Protein AF-A0A7D6GAT5-F1 (afdb_monomer_lite)

Structure (mmCIF, N/CA/C/O backbone):
data_AF-A0A7D6GAT5-F1
#
_entry.id   AF-A0A7D6GAT5-F1
#
loop_
_atom_site.group_PDB
_atom_site.id
_atom_site.type_symb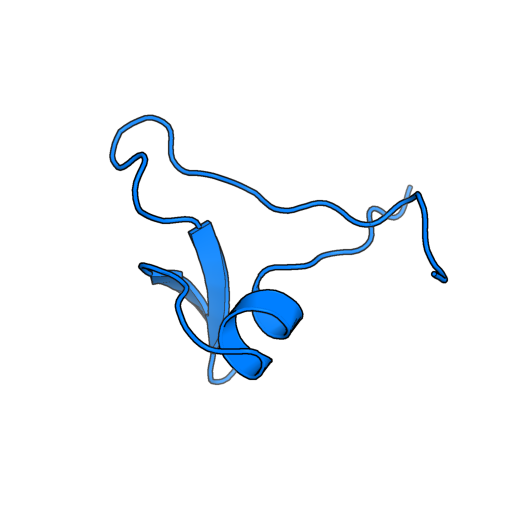ol
_atom_site.label_atom_id
_atom_site.label_alt_id
_atom_site.label_comp_id
_atom_site.label_asym_id
_atom_site.label_entity_id
_atom_site.label_seq_id
_atom_site.pdbx_PDB_ins_code
_atom_site.Cartn_x
_atom_site.Cartn_y
_atom_site.Cartn_z
_atom_site.occupancy
_atom_site.B_iso_or_equiv
_atom_site.auth_seq_id
_atom_site.auth_comp_id
_atom_site.auth_asym_id
_atom_site.auth_atom_id
_atom_site.pdbx_PDB_model_num
ATOM 1 N N . MET A 1 1 ? -12.539 12.845 -4.861 1.00 41.56 1 MET A N 1
ATOM 2 C CA . MET A 1 1 ? -11.190 12.708 -4.272 1.00 41.56 1 MET A CA 1
ATOM 3 C C . MET A 1 1 ? -11.374 12.706 -2.770 1.00 41.56 1 MET A C 1
ATOM 5 O O . MET A 1 1 ? -11.626 13.756 -2.204 1.00 41.56 1 MET A O 1
ATOM 9 N N . SER A 1 2 ? -11.422 11.534 -2.153 1.00 47.34 2 SER A N 1
ATOM 10 C CA . SER A 1 2 ? -11.957 11.379 -0.797 1.00 47.34 2 SER A CA 1
ATOM 11 C C . SER A 1 2 ? -11.228 10.240 -0.100 1.00 47.34 2 SER A C 1
ATOM 13 O O . SER A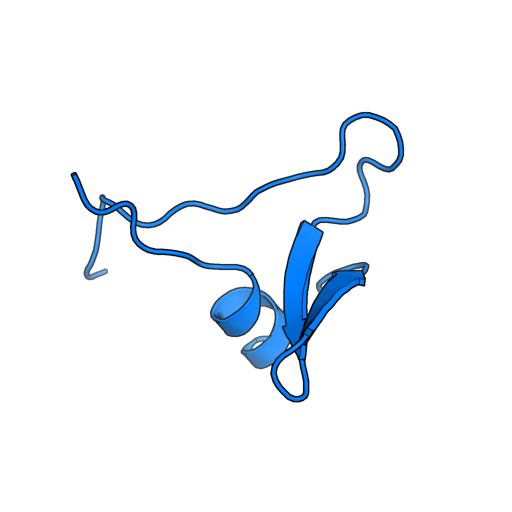 1 2 ? -11.777 9.154 0.016 1.00 47.34 2 SER A O 1
ATOM 15 N N . ASP A 1 3 ? -9.949 10.472 0.201 1.00 57.56 3 ASP A N 1
ATOM 16 C CA . ASP A 1 3 ? -9.307 10.248 1.506 1.00 57.56 3 ASP A CA 1
ATOM 17 C C . ASP A 1 3 ? -7.802 10.548 1.339 1.00 57.56 3 ASP A C 1
ATOM 19 O O . ASP A 1 3 ? -7.066 9.777 0.728 1.00 57.56 3 ASP A O 1
ATOM 23 N N . ALA A 1 4 ? -7.331 11.703 1.819 1.00 62.09 4 ALA A N 1
ATOM 24 C CA . ALA A 1 4 ? -5.916 12.084 1.718 1.00 62.09 4 ALA A CA 1
ATOM 25 C C . ALA A 1 4 ? -5.001 11.264 2.658 1.00 62.09 4 ALA A C 1
ATOM 27 O O . ALA A 1 4 ? -3.791 11.472 2.665 1.00 62.09 4 ALA A O 1
ATOM 28 N N . SER A 1 5 ? -5.573 10.348 3.451 1.00 79.56 5 SER A N 1
ATOM 29 C CA . SER A 1 5 ? -4.861 9.481 4.402 1.00 79.56 5 SER A CA 1
ATOM 30 C C . SER A 1 5 ? -4.538 8.080 3.865 1.00 79.56 5 SER A C 1
ATOM 32 O O . SER A 1 5 ? -3.948 7.260 4.574 1.00 79.56 5 SER A O 1
ATOM 34 N N . ALA A 1 6 ? -4.932 7.784 2.625 1.00 90.00 6 ALA A N 1
ATOM 35 C CA . ALA A 1 6 ? -4.709 6.480 2.025 1.00 90.00 6 ALA A CA 1
ATOM 36 C C . ALA A 1 6 ? -3.267 6.318 1.515 1.00 90.00 6 ALA A C 1
ATOM 38 O O . ALA A 1 6 ? -2.682 7.240 0.945 1.00 90.00 6 ALA A O 1
ATOM 39 N N . VAL A 1 7 ? -2.706 5.122 1.688 1.00 94.12 7 VAL A N 1
ATOM 40 C CA . VAL A 1 7 ? -1.330 4.782 1.316 1.00 94.12 7 VAL A CA 1
ATOM 41 C C . VAL A 1 7 ? -1.238 3.456 0.574 1.00 94.12 7 VAL A C 1
ATO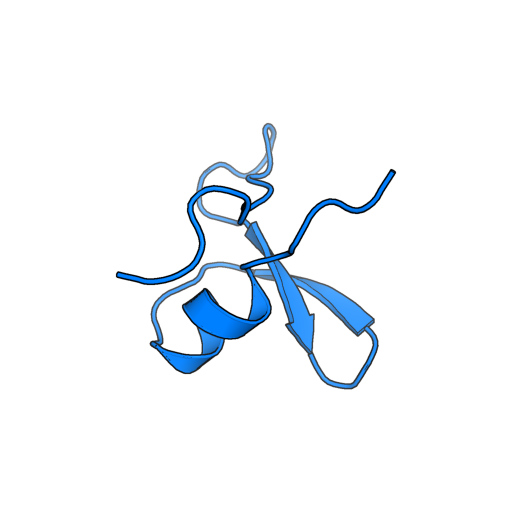M 43 O O . VAL A 1 7 ? -2.063 2.561 0.746 1.00 94.12 7 VAL A O 1
ATOM 46 N N . SER A 1 8 ? -0.175 3.316 -0.214 1.00 95.69 8 SER A N 1
ATOM 47 C CA . SER A 1 8 ? 0.217 2.063 -0.858 1.00 95.69 8 SER A CA 1
ATOM 48 C C . SER A 1 8 ? 1.663 1.733 -0.510 1.00 95.69 8 SER A C 1
ATOM 50 O O . SER A 1 8 ? 2.515 2.620 -0.446 1.00 95.69 8 SER A O 1
ATOM 52 N N . PHE A 1 9 ? 1.956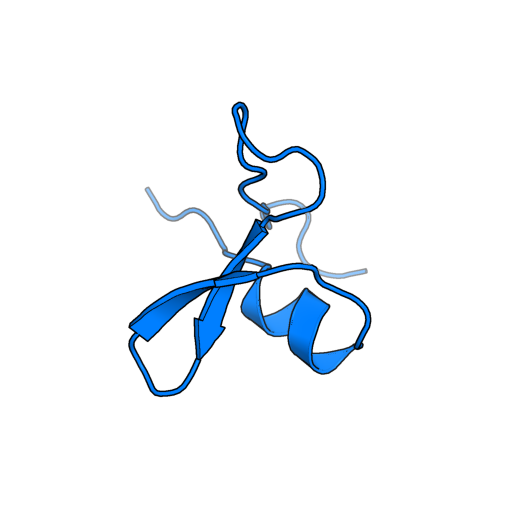 0.447 -0.334 1.00 96.81 9 PHE A N 1
ATOM 53 C CA . PHE A 1 9 ? 3.292 -0.031 0.020 1.00 96.81 9 PHE A CA 1
ATOM 54 C C . PHE A 1 9 ? 3.960 -0.657 -1.204 1.00 96.81 9 PHE A C 1
ATOM 56 O O . PHE A 1 9 ? 3.548 -1.721 -1.668 1.00 96.81 9 PHE A O 1
ATOM 63 N N . ARG A 1 10 ? 4.982 0.018 -1.737 1.00 97.62 10 ARG A N 1
ATOM 64 C CA . ARG A 1 10 ? 5.796 -0.457 -2.864 1.00 97.62 10 ARG A CA 1
ATOM 65 C C . ARG A 1 10 ? 6.983 -1.266 -2.346 1.00 97.62 10 ARG A C 1
ATOM 67 O O . ARG A 1 10 ? 7.640 -0.842 -1.397 1.00 97.62 10 ARG A O 1
ATOM 74 N N . SER A 1 11 ? 7.288 -2.396 -2.980 1.00 97.94 11 SER A N 1
ATOM 75 C CA . SER A 1 11 ? 8.491 -3.162 -2.635 1.00 97.94 11 SER A CA 1
ATOM 76 C C . SER A 1 11 ? 9.762 -2.434 -3.077 1.00 97.94 11 SER A C 1
ATOM 78 O O . SER A 1 11 ? 9.826 -1.873 -4.169 1.00 97.94 11 SER A O 1
ATOM 80 N N . VAL A 1 12 ? 10.792 -2.475 -2.229 1.00 97.88 12 VAL A N 1
ATOM 81 C CA . VAL A 1 12 ? 12.122 -1.927 -2.536 1.00 97.88 12 VAL A CA 1
ATOM 82 C C . VAL A 1 12 ? 12.889 -2.853 -3.486 1.00 97.88 12 VAL A C 1
ATOM 84 O O . VAL A 1 12 ? 13.490 -2.384 -4.446 1.00 97.88 12 VAL A O 1
ATOM 87 N N . ASN A 1 13 ? 12.818 -4.170 -3.265 1.00 97.75 13 ASN A N 1
ATOM 88 C CA . ASN A 1 13 ? 13.558 -5.163 -4.055 1.00 97.75 13 ASN A CA 1
ATOM 89 C C . ASN A 1 13 ? 12.851 -5.526 -5.374 1.00 97.75 13 ASN A C 1
ATOM 91 O O . ASN A 1 13 ? 13.486 -6.036 -6.294 1.00 97.75 13 ASN A O 1
ATOM 95 N N . HIS A 1 14 ? 11.544 -5.254 -5.473 1.00 97.00 14 HIS A N 1
ATOM 96 C CA . HIS A 1 14 ? 10.730 -5.460 -6.677 1.00 97.00 14 HIS A CA 1
ATOM 97 C C . HIS A 1 14 ? 9.891 -4.206 -6.963 1.00 97.00 14 HIS A C 1
ATOM 99 O O . HIS A 1 14 ? 8.708 -4.161 -6.610 1.00 97.00 14 HIS A O 1
ATOM 105 N N . PRO A 1 15 ? 10.484 -3.158 -7.566 1.00 94.88 15 PRO A N 1
ATOM 106 C CA . PRO A 1 15 ? 9.830 -1.859 -7.713 1.00 94.88 15 PRO A CA 1
ATOM 107 C C . PRO A 1 15 ? 8.574 -1.886 -8.597 1.00 94.88 15 PRO A C 1
ATOM 109 O O . PRO A 1 15 ? 7.814 -0.925 -8.61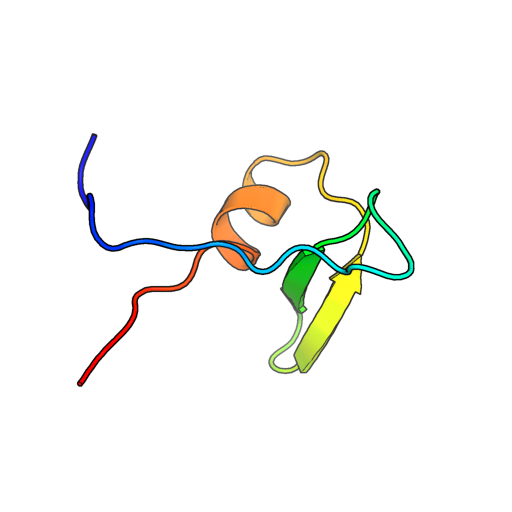7 1.00 94.88 15 PRO A O 1
ATOM 112 N N . ASP A 1 16 ? 8.324 -2.939 -9.357 1.00 95.88 16 ASP A N 1
ATOM 113 C CA . ASP A 1 16 ? 7.102 -3.120 -10.142 1.00 95.88 16 ASP A CA 1
ATOM 114 C C . ASP A 1 16 ? 5.903 -3.609 -9.305 1.00 95.88 16 ASP A C 1
ATOM 116 O O . ASP A 1 16 ? 4.788 -3.686 -9.824 1.00 95.88 16 ASP A O 1
ATOM 120 N N . ARG A 1 17 ? 6.100 -3.926 -8.016 1.00 98.12 17 ARG A N 1
ATOM 121 C CA . ARG A 1 17 ? 5.097 -4.603 -7.182 1.00 98.12 17 ARG A CA 1
ATOM 122 C C . ARG A 1 17 ? 4.683 -3.823 -5.943 1.00 98.12 17 ARG A C 1
ATOM 124 O O . ARG A 1 17 ? 5.478 -3.105 -5.327 1.00 98.12 17 ARG A O 1
ATOM 131 N N . TYR A 1 18 ? 3.436 -4.056 -5.542 1.00 98.44 18 TYR A N 1
ATOM 132 C CA . TYR A 1 18 ? 2.804 -3.447 -4.375 1.00 98.44 18 TYR A CA 1
ATOM 133 C C . TYR A 1 18 ? 2.150 -4.503 -3.491 1.00 98.44 18 TYR A C 1
ATOM 135 O O . TYR A 1 18 ? 1.705 -5.546 -3.977 1.00 98.44 18 TYR A O 1
ATOM 143 N N . VAL A 1 19 ? 2.082 -4.218 -2.191 1.00 98.00 19 VAL A N 1
ATOM 144 C CA . VAL A 1 19 ? 1.255 -5.000 -1.269 1.00 98.00 19 VAL A CA 1
ATOM 145 C C . VAL A 1 19 ? -0.211 -4.794 -1.646 1.00 98.00 19 VAL A C 1
ATOM 147 O O . VAL A 1 19 ? -0.665 -3.655 -1.741 1.00 98.00 19 VAL A O 1
ATOM 150 N N . ARG A 1 20 ? -0.945 -5.890 -1.849 1.00 97.81 20 ARG A N 1
ATOM 151 C CA . ARG A 1 20 ? -2.392 -5.906 -2.097 1.00 97.81 20 ARG A CA 1
ATOM 152 C C . ARG A 1 20 ? -3.085 -6.986 -1.278 1.00 97.81 20 ARG A C 1
ATOM 154 O O . ARG A 1 20 ? -2.483 -8.012 -0.966 1.00 97.81 20 ARG A O 1
ATOM 161 N N . HIS A 1 21 ? -4.363 -6.785 -0.999 1.00 97.62 21 HIS A N 1
ATOM 162 C CA . HIS A 1 21 ? -5.245 -7.820 -0.467 1.00 97.62 21 HIS A CA 1
ATOM 163 C C . HIS A 1 21 ? -5.824 -8.696 -1.594 1.00 97.62 21 HIS A C 1
ATOM 165 O O . HIS A 1 21 ? -6.318 -8.169 -2.584 1.00 97.62 21 HIS A O 1
ATOM 171 N N . PHE A 1 22 ? -5.805 -10.023 -1.473 1.00 96.94 22 PHE A N 1
ATOM 172 C CA . PHE A 1 22 ? -6.501 -10.957 -2.376 1.00 96.94 22 PHE A CA 1
ATOM 173 C C . PHE A 1 22 ? -6.896 -12.203 -1.585 1.00 96.94 22 PHE A C 1
ATOM 175 O O . PHE A 1 22 ? -6.033 -12.784 -0.929 1.00 96.94 22 PHE A O 1
ATOM 182 N N . ASP A 1 23 ? -8.166 -12.608 -1.642 1.00 96.44 23 ASP A N 1
ATOM 183 C CA . ASP A 1 23 ? -8.699 -13.748 -0.879 1.00 96.44 23 ASP A CA 1
ATOM 184 C C . ASP A 1 23 ? -8.276 -13.744 0.601 1.00 96.44 23 ASP A C 1
ATOM 186 O O . ASP A 1 23 ? -7.820 -14.751 1.137 1.00 96.44 23 ASP A O 1
ATOM 190 N N . TYR A 1 24 ? -8.387 -12.592 1.271 1.00 94.88 24 TYR A N 1
ATOM 191 C CA . TYR A 1 24 ? -8.024 -12.419 2.686 1.00 94.88 24 TYR A CA 1
ATOM 192 C C . TYR A 1 24 ? -6.533 -12.581 3.011 1.00 94.88 24 TYR A C 1
ATOM 194 O O . TYR A 1 24 ? -6.150 -12.561 4.180 1.00 94.88 24 TYR A O 1
ATOM 202 N N . LEU A 1 25 ? -5.670 -12.656 1.995 1.00 97.62 25 LEU A N 1
ATOM 203 C CA . LEU A 1 25 ? -4.218 -12.698 2.140 1.00 97.62 25 LEU A CA 1
ATOM 204 C C . LEU A 1 25 ? -3.570 -11.414 1.619 1.00 97.62 25 LEU A C 1
ATOM 206 O O . LEU A 1 25 ? -4.047 -10.787 0.671 1.00 97.62 25 LEU A O 1
ATOM 210 N N . LEU A 1 26 ? -2.434 -11.051 2.214 1.00 97.50 26 LEU A N 1
ATOM 211 C CA . LEU A 1 26 ? -1.557 -10.019 1.672 1.00 97.50 26 LEU A CA 1
ATOM 212 C C . LEU A 1 26 ? -0.584 -10.644 0.676 1.00 97.50 26 LEU A C 1
ATOM 214 O O . LEU A 1 26 ? 0.091 -11.630 0.974 1.00 97.50 26 LEU A O 1
ATOM 218 N N . ARG A 1 27 ? -0.510 -10.053 -0.514 1.00 97.31 27 ARG A N 1
ATOM 219 C CA . ARG A 1 27 ? 0.339 -10.506 -1.618 1.00 97.31 27 ARG A CA 1
ATOM 220 C C . ARG A 1 27 ? 1.132 -9.355 -2.212 1.00 97.31 27 ARG A C 1
ATOM 222 O O . ARG A 1 27 ? 0.733 -8.199 -2.099 1.00 97.31 27 ARG A O 1
ATOM 229 N N . LEU A 1 28 ? 2.235 -9.695 -2.875 1.00 97.88 28 LEU A N 1
ATOM 230 C CA . LEU A 1 28 ? 3.086 -8.756 -3.598 1.00 97.88 28 LEU A CA 1
ATOM 231 C C . LEU A 1 28 ? 2.968 -8.988 -5.110 1.00 97.88 28 LEU A C 1
ATOM 233 O O . LEU A 1 28 ? 3.641 -9.854 -5.674 1.00 97.88 28 LEU A O 1
ATOM 237 N N . ASP A 1 29 ? 2.146 -8.178 -5.772 1.00 97.75 29 ASP A N 1
ATOM 238 C CA . ASP A 1 29 ? 1.831 -8.339 -7.194 1.00 97.75 29 ASP A CA 1
ATOM 239 C C . ASP A 1 29 ? 2.008 -7.016 -7.968 1.00 97.75 29 ASP A C 1
ATOM 241 O O . ASP A 1 29 ? 1.887 -5.930 -7.385 1.00 97.75 29 ASP A O 1
ATOM 245 N N . PRO A 1 30 ? 2.282 -7.073 -9.285 1.00 97.69 30 PRO A N 1
ATOM 246 C CA . PRO A 1 30 ? 2.130 -5.924 -10.167 1.00 97.69 30 PRO A CA 1
ATOM 247 C C . PRO A 1 30 ? 0.662 -5.493 -10.244 1.00 97.69 30 PRO A C 1
ATOM 249 O O . PRO A 1 30 ? -0.240 -6.327 -10.344 1.00 97.69 30 PRO A O 1
ATOM 252 N N . ILE A 1 31 ? 0.415 -4.184 -10.239 1.00 97.00 31 ILE A N 1
ATOM 253 C CA . ILE A 1 31 ? -0.940 -3.625 -10.229 1.00 97.00 31 ILE A CA 1
ATOM 254 C C . ILE A 1 31 ? -1.241 -2.937 -11.561 1.00 97.00 31 ILE A C 1
ATOM 256 O O . ILE A 1 31 ? -0.673 -1.894 -11.873 1.00 97.00 31 ILE A O 1
ATOM 260 N N . SER A 1 32 ? -2.179 -3.492 -12.332 1.00 95.69 3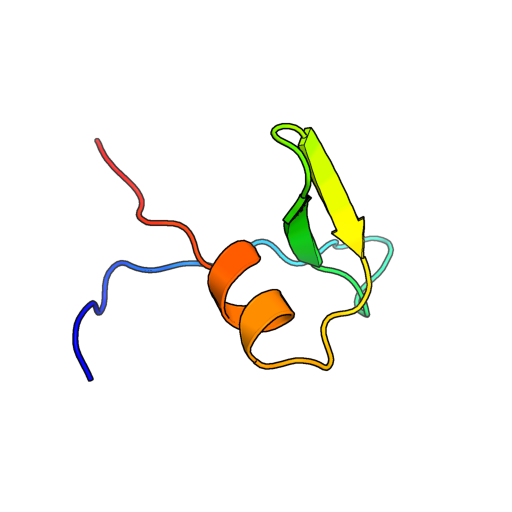2 SER A N 1
ATOM 261 C CA . SER A 1 32 ? -2.615 -2.934 -13.625 1.00 95.69 32 SER A CA 1
ATOM 262 C C . SER A 1 32 ? -4.112 -2.604 -13.682 1.00 95.69 32 SER A C 1
ATOM 264 O O . SER A 1 32 ? -4.530 -1.714 -14.427 1.00 95.69 32 SER A O 1
ATOM 266 N N . THR A 1 33 ? -4.936 -3.261 -12.861 1.00 96.62 33 THR A N 1
ATOM 267 C CA . THR A 1 33 ? -6.401 -3.125 -12.879 1.00 96.62 33 THR A CA 1
ATOM 268 C C . THR A 1 33 ? -6.910 -2.119 -11.844 1.00 96.62 33 THR A C 1
ATOM 270 O O . THR A 1 33 ? -6.224 -1.790 -10.877 1.00 96.62 33 THR A O 1
ATOM 273 N N . ALA A 1 34 ? -8.137 -1.622 -12.031 1.00 96.56 34 ALA A N 1
ATOM 274 C CA . ALA A 1 34 ? -8.776 -0.716 -11.072 1.00 96.56 34 ALA A CA 1
ATOM 275 C C . ALA A 1 34 ? -9.010 -1.386 -9.709 1.00 96.56 34 ALA A C 1
ATOM 277 O O . ALA A 1 34 ? -8.655 -0.808 -8.685 1.00 96.56 34 ALA A O 1
ATOM 278 N N . THR A 1 35 ? -9.511 -2.625 -9.704 1.00 96.56 35 THR A N 1
ATOM 279 C CA . THR A 1 35 ? -9.638 -3.453 -8.494 1.00 96.56 35 THR A CA 1
ATOM 280 C C . THR A 1 35 ? -8.280 -3.658 -7.832 1.00 96.56 35 THR A C 1
ATOM 282 O O . THR A 1 35 ? -8.136 -3.446 -6.636 1.00 96.56 35 THR A O 1
ATOM 285 N N . GLY A 1 36 ? -7.248 -3.938 -8.636 1.00 97.00 36 GLY A N 1
ATOM 286 C CA . GLY A 1 36 ? -5.871 -4.051 -8.177 1.00 97.00 36 GLY A CA 1
ATOM 287 C C . GLY A 1 36 ? -5.392 -2.838 -7.385 1.00 97.00 36 GLY A C 1
ATOM 288 O O . GLY A 1 36 ? -4.785 -2.990 -6.328 1.00 97.00 36 GLY A O 1
ATOM 289 N N . ARG A 1 37 ? -5.695 -1.637 -7.889 1.00 96.19 37 ARG A N 1
ATOM 290 C CA . ARG A 1 37 ? -5.360 -0.370 -7.227 1.00 96.19 37 ARG A CA 1
ATOM 291 C C . ARG A 1 37 ? -6.135 -0.184 -5.926 1.00 96.19 37 ARG A C 1
ATOM 293 O O . ARG A 1 37 ? -5.538 0.235 -4.941 1.00 96.19 37 ARG A O 1
ATOM 300 N N . ALA A 1 38 ? -7.425 -0.515 -5.911 1.00 96.31 38 ALA A N 1
ATOM 301 C CA . ALA A 1 38 ? -8.246 -0.422 -4.705 1.00 96.31 38 ALA A CA 1
ATOM 302 C C . ALA A 1 38 ? -7.731 -1.356 -3.597 1.00 96.31 38 ALA A C 1
ATOM 304 O O . ALA A 1 38 ? -7.508 -0.913 -2.477 1.00 96.31 38 ALA A O 1
ATOM 305 N N . ASP A 1 39 ? -7.432 -2.609 -3.933 1.00 97.38 39 ASP A N 1
ATOM 306 C CA . ASP A 1 39 ? -6.922 -3.609 -2.985 1.00 97.38 39 ASP A CA 1
ATOM 307 C C . ASP A 1 39 ? -5.500 -3.320 -2.469 1.00 97.38 39 ASP A C 1
ATOM 309 O O . ASP A 1 39 ? -5.069 -3.910 -1.478 1.00 97.38 39 ASP A O 1
ATOM 313 N N . ALA A 1 40 ? -4.742 -2.479 -3.178 1.00 97.62 40 ALA A N 1
ATOM 314 C CA . ALA A 1 40 ? -3.401 -2.026 -2.800 1.00 97.62 40 ALA A CA 1
ATOM 315 C C . ALA A 1 40 ? -3.414 -0.664 -2.076 1.00 97.62 40 ALA A C 1
ATOM 317 O O . ALA A 1 40 ? -2.357 -0.061 -1.861 1.00 97.62 40 ALA A O 1
ATOM 318 N N . THR A 1 41 ? -4.601 -0.152 -1.743 1.00 96.19 41 THR A N 1
ATOM 319 C CA . THR A 1 41 ? -4.797 1.132 -1.068 1.00 96.19 41 THR A CA 1
ATOM 320 C C . THR A 1 41 ? -5.313 0.890 0.346 1.00 96.19 41 THR A C 1
ATOM 322 O O . THR A 1 41 ? -6.397 0.345 0.541 1.00 96.19 41 THR A O 1
ATOM 325 N N . PHE A 1 42 ? -4.542 1.315 1.342 1.00 93.81 42 PHE A N 1
ATOM 326 C CA . PHE A 1 42 ? -4.825 1.096 2.758 1.00 93.81 42 PHE A CA 1
ATOM 327 C C . PHE A 1 42 ? -5.007 2.424 3.477 1.00 93.81 42 PHE A C 1
ATOM 329 O O . PHE A 1 42 ? -4.317 3.397 3.188 1.00 93.81 42 PHE A O 1
ATOM 336 N N . ARG A 1 43 ? -5.898 2.454 4.464 1.00 93.06 43 ARG A N 1
ATOM 337 C CA . ARG A 1 43 ? -6.005 3.575 5.396 1.00 93.06 43 ARG A CA 1
ATOM 338 C C . ARG A 1 43 ? -5.121 3.307 6.610 1.00 93.06 43 ARG A C 1
ATOM 340 O O . ARG A 1 43 ? -5.243 2.249 7.222 1.00 93.06 43 ARG A O 1
ATOM 347 N N . MET A 1 44 ? -4.265 4.260 6.974 1.00 89.06 44 MET A N 1
ATOM 348 C CA . MET A 1 44 ? -3.549 4.191 8.250 1.00 89.06 44 MET A CA 1
ATOM 349 C C . MET A 1 44 ? -4.482 4.582 9.400 1.00 89.06 44 MET A C 1
ATOM 351 O O . MET A 1 44 ? -5.211 5.572 9.312 1.00 89.06 44 MET A O 1
ATOM 355 N N . VAL A 1 45 ? -4.454 3.804 10.478 1.00 87.62 45 VAL A N 1
ATOM 356 C CA . VAL A 1 45 ? -5.204 4.053 11.716 1.00 87.62 45 VAL A CA 1
ATOM 357 C C . VAL A 1 45 ? -4.194 4.066 12.864 1.00 87.62 45 VAL A C 1
ATOM 359 O O . VAL A 1 45 ? -3.273 3.249 12.856 1.00 87.62 45 VAL A O 1
ATOM 362 N N . ALA A 1 46 ? -4.332 5.031 13.776 1.00 79.50 46 ALA A N 1
ATOM 363 C CA . ALA A 1 46 ? -3.494 5.185 14.967 1.00 79.50 46 ALA A CA 1
ATOM 364 C C . ALA A 1 46 ? -4.022 4.355 16.141 1.00 79.50 46 ALA A C 1
ATOM 366 O O . ALA A 1 46 ? -5.263 4.190 16.219 1.00 79.50 46 ALA A O 1
#

Sequence (46 aa):
MSDASAVSFRSVNHPDRYVRHFDYLLRLDPISTATGRADATFRMVA

Secondary structure (DSSP, 8-state):
---TTEE--B-SS-TTEEEEEETTEEEEEE--SHHHHHHT-EE---

Organism: NCBI:txid47853

pLDDT: mean 91.61, std 13.06, range [41.56, 98.44]

Foldseek 3Di:
DPDPQKDWAADPVHRQWTFFDDPNDTDTDRADDPVSVVRRIDGDDD

InterPro domains:
  IPR007934 Alpha-L-arabinofuranosidase B, arabinose-binding domain [PF05270] (3-43)
  IPR036195 Alpha-L-arabinofuranosidase B, arabinose-binding domain superfamily [SSF110221] (5-44)

Radius of gyration: 10.83 Å; chains: 1; bounding box: 26×26×29 Å